Protein AF-A0A8J1IYR9-F1 (afdb_monomer)

Foldseek 3Di:
DDDDDDDFDAWDWDWDWPAADLFFTKIKIATHGPDPPPQKWKWKDKPNDIDRDRIDIDTLGLVQQAIKIKMWIDGPVDIHIDIDTSVNNQPPDPVSVCSSVVVVVVVVVVVVVVVVVVVVVVVVVVVVVVVVVVVVVVVVVVVVVVVVVVVVVVVVVD

Secondary structure (DSSP, 8-state):
---PPPPPPPPEEEEEEEEE-SSEEEEEEEEE-SS--TT-EEEEEETTEEE--SEEEEEEEGGGTT-EEEEEEEETTEEEEEEEEHHHHHTTSHHHHHHHHHHHHHHHHHHHHHHHHHHHHHHHHHHHHHHHHHHHHHHHHHHHHHHHHHHHHHHT--

pLDDT: mean 83.78, std 10.64, range [57.28, 95.88]

Structure (mmCIF, N/CA/C/O backbone):
data_AF-A0A8J1IYR9-F1
#
_entry.id   AF-A0A8J1IYR9-F1
#
loop_
_atom_site.group_PDB
_atom_site.id
_atom_site.type_symbol
_atom_site.label_atom_id
_atom_site.label_alt_id
_atom_site.label_comp_id
_atom_site.label_asym_id
_atom_site.label_entity_id
_atom_site.label_seq_id
_atom_site.pdbx_PDB_ins_code
_atom_site.Cartn_x
_atom_site.Cartn_y
_atom_site.Cartn_z
_atom_site.occupancy
_atom_site.B_iso_or_equiv
_atom_site.auth_seq_id
_atom_site.auth_comp_id
_atom_site.auth_asym_id
_atom_site.auth_atom_id
_atom_site.pdbx_PDB_model_num
ATOM 1 N N . MET A 1 1 ? -27.643 -9.940 37.785 1.00 60.50 1 MET A N 1
ATOM 2 C CA . MET A 1 1 ? -27.650 -8.750 36.907 1.00 60.50 1 MET A CA 1
ATOM 3 C C . MET A 1 1 ? -27.477 -9.222 35.474 1.00 60.50 1 MET A C 1
ATOM 5 O O . MET A 1 1 ? -26.594 -10.035 35.243 1.00 60.50 1 MET A O 1
ATOM 9 N N . LEU A 1 2 ? -28.328 -8.768 34.552 1.00 75.00 2 LEU A N 1
ATOM 10 C CA . LEU A 1 2 ? -28.208 -9.037 33.117 1.00 75.00 2 LEU A CA 1
ATOM 11 C C . LEU A 1 2 ? -27.536 -7.820 32.472 1.00 75.00 2 LEU A C 1
ATOM 13 O O . LEU A 1 2 ? -28.132 -6.746 32.438 1.00 75.00 2 LEU A O 1
ATOM 17 N N . THR A 1 3 ? -26.295 -7.966 32.011 1.00 73.50 3 THR A N 1
ATOM 18 C CA . THR A 1 3 ? -25.603 -6.904 31.269 1.00 73.50 3 THR A CA 1
ATOM 19 C C . THR A 1 3 ? -26.010 -7.013 29.807 1.00 73.50 3 THR A C 1
ATOM 21 O O . THR A 1 3 ? -25.672 -7.988 29.138 1.00 73.50 3 THR A O 1
ATOM 24 N N . VAL A 1 4 ? -26.774 -6.040 29.315 1.00 74.25 4 VAL A N 1
ATOM 25 C CA . VAL A 1 4 ? -27.171 -5.990 27.905 1.00 74.25 4 VAL A CA 1
ATOM 26 C C . VAL A 1 4 ? -26.004 -5.437 27.096 1.00 74.25 4 VAL A C 1
ATOM 28 O O . VAL A 1 4 ? -25.497 -4.353 27.382 1.00 74.25 4 VAL A O 1
ATOM 31 N N . HIS A 1 5 ? -25.565 -6.198 26.097 1.00 73.44 5 HIS A N 1
ATOM 32 C CA . HIS A 1 5 ? -24.549 -5.766 25.147 1.00 73.44 5 HIS A CA 1
ATOM 33 C C . HIS A 1 5 ? -25.224 -5.399 23.832 1.00 73.44 5 HIS A C 1
ATOM 35 O O . HIS A 1 5 ? -25.897 -6.227 23.222 1.00 73.44 5 HIS A O 1
ATOM 41 N N . GLU A 1 6 ? -25.032 -4.162 23.394 1.00 78.31 6 GLU A N 1
ATOM 42 C CA . GLU A 1 6 ? -25.501 -3.725 22.085 1.00 78.31 6 GLU A CA 1
ATOM 43 C C . GLU A 1 6 ? -24.556 -4.215 20.974 1.00 78.31 6 GLU A C 1
ATOM 45 O O . GLU A 1 6 ? -23.346 -4.366 21.208 1.00 78.31 6 GLU A O 1
ATOM 50 N N . PRO A 1 7 ? -25.079 -4.463 19.760 1.00 80.25 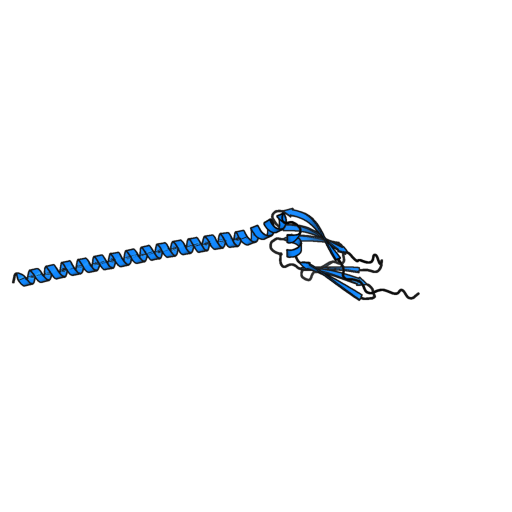7 PRO A N 1
ATOM 51 C CA . PRO A 1 7 ? -24.257 -4.736 18.590 1.00 80.25 7 PRO A CA 1
ATOM 52 C C . PRO A 1 7 ? -23.255 -3.609 18.338 1.00 80.25 7 PRO A C 1
ATOM 54 O O . PRO A 1 7 ? -23.575 -2.427 18.471 1.00 80.25 7 PRO A O 1
ATOM 57 N N . LEU A 1 8 ? -22.034 -3.971 17.946 1.00 83.81 8 LEU A N 1
ATOM 58 C CA . LEU A 1 8 ? -21.017 -2.975 17.631 1.00 83.81 8 LEU A CA 1
ATOM 59 C C . LEU A 1 8 ? -21.308 -2.314 16.271 1.00 83.81 8 LEU A C 1
ATOM 61 O O . LEU A 1 8 ? -21.615 -3.009 15.296 1.00 83.81 8 LEU A O 1
ATOM 65 N N . PRO A 1 9 ? -21.164 -0.985 16.156 1.00 86.25 9 PRO A N 1
ATOM 66 C CA . PRO A 1 9 ? -21.018 -0.343 14.856 1.00 86.25 9 PRO A CA 1
ATOM 67 C C . PRO A 1 9 ? -19.673 -0.731 14.209 1.00 86.25 9 PRO A C 1
ATOM 69 O O . PRO A 1 9 ? -18.767 -1.191 14.910 1.00 86.25 9 PRO A O 1
ATOM 72 N N . PRO A 1 10 ? -19.509 -0.553 12.887 1.00 87.00 10 PRO A N 1
ATOM 73 C CA . PRO A 1 10 ? -18.230 -0.785 12.221 1.00 87.00 10 PRO A CA 1
ATOM 74 C C . PRO A 1 10 ? -17.103 0.061 12.843 1.00 87.00 10 PRO A C 1
ATOM 76 O O . PRO A 1 10 ? -17.330 1.240 13.138 1.00 87.00 10 PRO A O 1
ATOM 79 N N . PRO A 1 11 ? -15.898 -0.503 13.055 1.00 90.81 11 PRO A N 1
ATOM 80 C CA . PRO A 1 11 ? -14.766 0.267 13.553 1.00 90.81 11 PRO A CA 1
ATOM 81 C C . PRO A 1 11 ? -14.275 1.273 12.509 1.00 90.81 11 PRO A C 1
ATOM 83 O O . PRO A 1 11 ? -14.378 1.050 11.303 1.00 90.81 11 PRO A O 1
ATOM 86 N N . THR A 1 12 ? -13.652 2.350 12.981 1.00 92.25 12 THR A N 1
ATOM 87 C CA . THR A 1 12 ? -12.990 3.332 12.115 1.00 92.25 12 THR A CA 1
ATOM 88 C C . THR A 1 12 ? -11.483 3.178 12.236 1.00 92.25 12 THR A C 1
ATOM 90 O O . THR A 1 12 ? -10.941 3.174 13.340 1.00 92.25 12 THR A O 1
ATOM 93 N N . ILE A 1 13 ? -10.779 3.092 11.108 1.00 93.31 13 ILE A N 1
ATOM 94 C CA . ILE A 1 13 ? -9.315 3.034 11.104 1.00 93.31 13 ILE A CA 1
ATOM 95 C C . ILE A 1 13 ? -8.754 4.449 10.989 1.00 93.31 13 ILE A C 1
ATOM 97 O O . ILE A 1 13 ? -8.881 5.099 9.951 1.00 93.31 13 ILE A O 1
ATOM 101 N N . ASN A 1 14 ? -8.089 4.904 12.047 1.00 92.69 14 ASN A N 1
ATOM 102 C CA . ASN A 1 14 ? -7.267 6.101 12.002 1.00 92.69 14 ASN A CA 1
ATOM 103 C C . ASN A 1 14 ? -5.840 5.744 11.570 1.00 92.69 14 ASN A C 1
ATOM 105 O O . ASN A 1 14 ? -5.281 4.730 11.991 1.00 92.69 14 ASN A O 1
ATOM 109 N N . LYS A 1 15 ? -5.250 6.586 10.723 1.00 90.50 15 LYS A N 1
ATOM 110 C CA . LYS A 1 15 ? -3.944 6.359 10.104 1.00 90.50 15 LYS A CA 1
ATOM 111 C C . LYS A 1 15 ? -3.076 7.598 10.250 1.00 90.50 15 LYS A C 1
ATOM 113 O O . LYS A 1 15 ? -3.394 8.657 9.715 1.00 90.50 15 LYS A O 1
ATOM 118 N N . THR A 1 16 ? -1.950 7.439 10.933 1.00 89.81 16 THR A N 1
ATOM 119 C CA . THR A 1 16 ? -1.023 8.537 11.216 1.00 89.81 16 THR A CA 1
ATOM 120 C C . THR A 1 16 ? 0.340 8.215 10.632 1.00 89.81 16 THR A C 1
ATOM 122 O O . THR A 1 16 ? 0.955 7.210 10.988 1.00 89.81 16 THR A O 1
ATOM 125 N N . LEU A 1 17 ? 0.833 9.074 9.744 1.00 86.81 17 LEU A N 1
ATOM 126 C CA . LEU A 1 17 ? 2.182 8.953 9.202 1.00 86.81 17 LEU A CA 1
ATOM 127 C C . LEU A 1 17 ? 3.215 9.347 10.265 1.00 86.81 17 LEU A C 1
ATOM 129 O O . LEU A 1 17 ? 3.158 10.450 10.804 1.00 86.81 17 LEU A O 1
ATOM 133 N N . ARG A 1 18 ? 4.192 8.474 10.517 1.00 87.50 18 ARG A N 1
ATOM 134 C CA . ARG A 1 18 ? 5.364 8.781 11.353 1.00 87.50 18 ARG A CA 1
ATOM 135 C C . ARG A 1 18 ? 6.494 9.401 10.536 1.00 87.50 18 ARG A C 1
ATOM 137 O O . ARG A 1 18 ? 7.137 10.339 10.989 1.00 87.50 18 ARG A O 1
ATOM 144 N N . GLY A 1 19 ? 6.739 8.871 9.341 1.00 83.00 19 GLY A N 1
ATOM 145 C CA . GLY A 1 19 ? 7.806 9.328 8.455 1.00 83.00 19 GLY A CA 1
ATOM 146 C C . GLY A 1 19 ? 8.053 8.357 7.307 1.00 83.00 19 GLY A C 1
ATOM 147 O O . GLY A 1 19 ? 7.570 7.226 7.330 1.00 83.00 19 GLY A O 1
ATOM 148 N N . CYS A 1 20 ? 8.812 8.802 6.310 1.00 81.25 20 CYS A N 1
ATOM 149 C CA . CYS A 1 20 ? 9.191 7.996 5.153 1.00 81.25 20 CYS A CA 1
ATOM 150 C C . CYS A 1 20 ? 10.697 8.059 4.929 1.00 81.25 20 CYS A C 1
ATOM 152 O O . CYS A 1 20 ? 11.333 9.083 5.180 1.00 81.25 20 CYS A O 1
ATOM 154 N N . ASN A 1 21 ? 11.251 6.966 4.428 1.00 76.31 21 ASN A N 1
ATOM 155 C CA . ASN A 1 21 ? 12.642 6.857 4.024 1.00 76.31 21 ASN A CA 1
ATOM 156 C C . ASN A 1 21 ? 12.728 6.217 2.627 1.00 76.31 21 ASN A C 1
ATOM 158 O O . ASN A 1 21 ? 11.728 6.060 1.925 1.00 76.31 21 ASN A O 1
ATOM 162 N N . ALA A 1 22 ? 13.940 5.849 2.216 1.00 72.69 22 ALA A N 1
ATOM 163 C CA . ALA A 1 22 ? 14.177 5.207 0.931 1.00 72.69 22 ALA A CA 1
ATOM 164 C C . ALA A 1 22 ? 13.621 3.778 0.827 1.00 72.69 22 ALA A C 1
ATOM 166 O O . ALA A 1 22 ? 13.681 3.218 -0.248 1.00 72.69 22 ALA A O 1
ATOM 167 N N . THR A 1 23 ? 13.120 3.140 1.883 1.00 74.06 23 THR A N 1
ATOM 168 C CA . THR A 1 23 ? 12.609 1.758 1.799 1.00 74.06 23 THR A CA 1
ATOM 169 C C . THR A 1 23 ? 11.101 1.670 2.000 1.00 74.06 23 THR A C 1
ATOM 171 O O . THR A 1 23 ? 10.474 0.708 1.552 1.00 74.06 23 THR A O 1
ATOM 174 N N . GLY A 1 24 ? 10.499 2.683 2.619 1.00 79.75 24 GLY A N 1
ATOM 175 C CA . GLY A 1 24 ? 9.068 2.726 2.849 1.00 79.75 24 GLY A CA 1
ATOM 176 C C . GLY A 1 24 ? 8.627 3.875 3.746 1.00 79.75 24 GLY A C 1
ATOM 177 O O . GLY A 1 24 ? 9.369 4.821 4.018 1.00 79.75 24 GLY A O 1
ATOM 178 N N . CYS A 1 25 ? 7.395 3.769 4.229 1.00 85.00 25 CYS A N 1
ATOM 179 C CA . CYS A 1 25 ? 6.790 4.723 5.149 1.00 85.00 25 CYS A CA 1
ATOM 180 C C . CYS A 1 25 ? 6.294 4.017 6.407 1.00 85.00 25 CYS A C 1
ATOM 182 O O . CYS A 1 25 ? 5.636 2.982 6.342 1.00 85.00 25 CYS A O 1
ATOM 184 N N . SER A 1 26 ? 6.600 4.590 7.565 1.00 89.12 26 SER A N 1
ATOM 185 C CA . SER A 1 26 ? 6.117 4.107 8.852 1.00 89.12 26 SER A CA 1
ATOM 186 C C . SER A 1 26 ? 4.776 4.762 9.178 1.00 89.12 26 SER A C 1
ATOM 188 O O . SER A 1 26 ? 4.647 5.991 9.153 1.00 89.12 26 SER A O 1
ATOM 190 N N . PHE A 1 27 ? 3.781 3.938 9.490 1.00 90.75 27 PHE A N 1
ATOM 191 C CA . PHE A 1 27 ? 2.446 4.360 9.888 1.00 90.75 27 PHE A CA 1
ATOM 192 C C . PHE A 1 27 ? 2.099 3.806 11.264 1.00 90.75 27 PHE A C 1
ATOM 194 O O . PHE A 1 27 ? 2.418 2.666 11.598 1.00 90.75 27 PHE A O 1
ATOM 201 N N . THR A 1 28 ? 1.377 4.607 12.036 1.00 93.31 28 THR A N 1
ATOM 202 C CA . THR A 1 28 ? 0.621 4.139 13.193 1.00 93.31 28 THR A CA 1
ATOM 203 C C . THR A 1 28 ? -0.824 3.954 12.746 1.00 93.31 28 THR A C 1
ATOM 205 O O . THR A 1 28 ? -1.452 4.919 12.303 1.00 93.31 28 THR A O 1
ATOM 208 N N . LEU A 1 29 ? -1.345 2.733 12.849 1.00 94.25 29 LEU A N 1
ATOM 209 C CA . LEU A 1 29 ? -2.752 2.432 12.592 1.00 94.25 29 LEU A CA 1
ATOM 210 C C . LEU A 1 29 ? -3.462 2.229 13.924 1.00 94.25 29 LEU A C 1
ATOM 212 O O . LEU A 1 29 ? -2.991 1.474 14.773 1.00 94.25 29 LEU A O 1
ATOM 216 N N . GLN A 1 30 ? -4.592 2.902 14.103 1.00 94.38 30 GLN A N 1
ATOM 217 C CA . GLN A 1 30 ? -5.430 2.763 15.286 1.00 94.38 30 GLN A CA 1
ATOM 218 C C . GLN A 1 30 ? -6.822 2.335 14.874 1.00 94.38 30 GLN A C 1
ATOM 220 O O . GLN A 1 30 ? -7.457 2.967 14.031 1.00 94.38 30 GLN A O 1
ATOM 225 N N . CYS A 1 31 ? -7.298 1.273 15.502 1.00 92.25 31 CYS A N 1
ATOM 226 C CA . CYS A 1 31 ? -8.661 0.824 15.358 1.00 92.25 31 CYS A CA 1
ATOM 227 C C . CYS A 1 31 ? -9.521 1.493 16.425 1.00 92.25 31 CYS A C 1
ATOM 229 O O . CYS A 1 31 ? -9.377 1.226 17.619 1.00 92.25 31 CYS A O 1
ATOM 231 N N . LEU A 1 32 ? -10.373 2.413 15.988 1.00 89.31 32 LEU A N 1
ATOM 232 C CA . LEU A 1 32 ? -11.241 3.188 16.856 1.00 89.31 32 LEU A CA 1
ATOM 233 C C . LEU A 1 32 ? -12.606 2.516 16.938 1.00 89.31 32 LEU A C 1
ATOM 235 O O . LEU A 1 32 ? -13.240 2.233 15.919 1.00 89.31 32 LEU A O 1
ATOM 239 N N . THR A 1 33 ? -13.063 2.300 18.169 1.00 81.94 33 THR A N 1
ATOM 240 C CA . THR A 1 33 ? -14.422 1.831 18.437 1.00 81.94 33 THR A CA 1
ATOM 241 C C . THR A 1 33 ? -15.303 3.045 18.733 1.00 81.94 33 THR A C 1
ATOM 243 O O . THR A 1 33 ? -14.931 3.841 19.595 1.00 81.94 33 THR A O 1
ATOM 246 N N . PRO A 1 34 ? -16.461 3.206 18.068 1.00 69.12 34 PRO A N 1
ATOM 247 C CA . PRO A 1 34 ? -17.349 4.349 18.302 1.00 69.12 34 PRO A CA 1
ATOM 248 C C . PRO A 1 34 ? -17.881 4.434 19.738 1.00 69.12 34 PRO A C 1
ATOM 250 O O . PRO A 1 34 ? -18.108 5.529 20.241 1.00 69.12 34 PRO A O 1
ATOM 253 N N . ASN A 1 35 ? -18.022 3.287 20.411 1.00 65.31 35 ASN A N 1
ATOM 254 C CA . ASN A 1 35 ? -18.450 3.204 21.804 1.00 65.31 35 ASN A CA 1
ATOM 255 C C . ASN A 1 35 ? -17.268 2.828 22.705 1.00 65.31 35 ASN A C 1
ATOM 257 O O . ASN A 1 35 ? -16.662 1.770 22.537 1.00 65.31 35 ASN A O 1
ATOM 261 N N . THR A 1 36 ? -16.996 3.650 23.719 1.00 58.94 36 THR A N 1
ATOM 262 C CA . THR A 1 36 ? -16.002 3.433 24.791 1.00 58.94 36 THR A CA 1
ATOM 263 C C . THR A 1 36 ? -16.444 2.374 25.813 1.00 58.94 36 THR A C 1
ATOM 265 O O . THR A 1 36 ? -16.142 2.463 27.002 1.00 58.94 36 THR A O 1
ATOM 268 N N . SER A 1 37 ? -17.186 1.359 25.366 1.00 62.66 37 SER A N 1
ATOM 269 C CA . SER A 1 37 ? -17.571 0.228 26.208 1.00 62.66 37 SER A CA 1
ATOM 270 C C . SER A 1 37 ? -16.314 -0.525 26.645 1.00 62.66 37 SER A C 1
ATOM 272 O O . SER A 1 37 ? -15.510 -0.944 25.814 1.00 62.66 37 SER A O 1
ATOM 274 N N . SER A 1 38 ? -16.157 -0.728 27.952 1.00 65.19 38 SER A N 1
ATOM 275 C CA . SER A 1 38 ? -15.002 -1.399 28.565 1.00 65.19 38 SER A CA 1
ATOM 276 C C . SER A 1 38 ? -14.844 -2.877 28.177 1.00 65.19 38 SER A C 1
ATOM 278 O O . SER A 1 38 ? -13.818 -3.472 28.485 1.00 65.19 38 SER A O 1
ATOM 280 N N . ASN A 1 39 ? -15.821 -3.466 27.475 1.00 76.50 39 ASN A N 1
ATOM 281 C CA . ASN A 1 39 ? -15.840 -4.880 27.080 1.00 76.50 39 ASN A CA 1
ATOM 282 C C . ASN A 1 39 ? -15.561 -5.110 25.583 1.00 76.50 39 ASN A C 1
ATOM 284 O O . ASN A 1 39 ? -16.004 -6.114 25.019 1.00 76.50 39 ASN A O 1
ATOM 288 N N . VAL A 1 40 ? -14.863 -4.184 24.922 1.00 84.62 40 VAL A N 1
ATOM 289 C CA . VAL A 1 40 ? -14.475 -4.333 23.513 1.00 84.62 40 VAL A CA 1
ATOM 290 C C . VAL A 1 40 ? -13.033 -4.813 23.413 1.00 84.62 40 VAL A C 1
ATOM 292 O O . VAL A 1 40 ? -12.117 -4.234 23.988 1.00 84.62 40 VAL A O 1
ATOM 295 N N . SER A 1 41 ? -12.841 -5.881 22.648 1.00 89.06 41 SER A N 1
ATOM 296 C CA . SER A 1 41 ? -11.531 -6.424 22.287 1.00 89.06 41 SER A CA 1
ATOM 297 C C . SER A 1 41 ? -11.199 -6.036 20.851 1.00 89.06 41 SER A C 1
ATOM 299 O O . SER A 1 41 ? -12.073 -6.101 19.988 1.00 89.06 41 SER A O 1
ATOM 301 N N . CYS A 1 42 ? -9.949 -5.646 20.594 1.00 91.06 42 CYS A N 1
ATOM 302 C CA . CYS A 1 42 ? -9.453 -5.379 19.244 1.00 91.06 42 CYS A CA 1
ATOM 303 C C . CYS A 1 42 ? -8.419 -6.420 18.829 1.00 91.06 42 CYS A C 1
ATOM 305 O O . CYS A 1 42 ? -7.636 -6.905 19.651 1.00 91.06 42 CYS A O 1
ATOM 307 N N . ARG A 1 43 ? -8.360 -6.691 17.529 1.00 93.69 43 ARG A N 1
ATOM 308 C CA . ARG A 1 43 ? -7.299 -7.475 16.908 1.00 93.69 43 ARG A CA 1
ATOM 309 C C . ARG A 1 43 ? -7.019 -6.960 15.505 1.00 93.69 43 ARG A C 1
ATOM 311 O O . ARG A 1 43 ? -7.951 -6.666 14.767 1.00 93.69 43 ARG A O 1
ATOM 318 N N . TRP A 1 44 ? -5.754 -6.936 15.118 1.00 95.62 44 TRP A N 1
ATOM 319 C CA . TRP A 1 44 ? -5.335 -6.755 13.733 1.00 95.62 44 TRP A CA 1
ATOM 320 C C . TRP A 1 44 ? -4.965 -8.078 13.086 1.00 95.62 44 TRP A C 1
ATOM 322 O O . TRP A 1 44 ? -4.411 -8.954 13.746 1.00 95.62 44 TRP A O 1
ATOM 332 N N . GLU A 1 45 ? -5.216 -8.184 11.789 1.00 94.56 45 GLU A N 1
ATOM 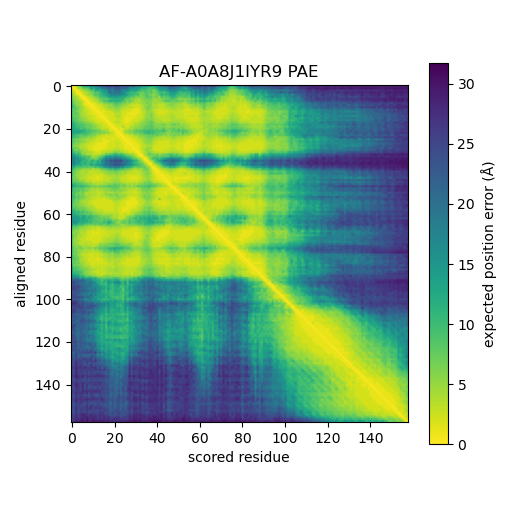333 C CA . GLU A 1 45 ? -4.759 -9.269 10.935 1.00 94.56 45 GLU A CA 1
ATOM 334 C C . GLU A 1 45 ? -4.027 -8.698 9.715 1.00 94.56 45 GLU A C 1
ATOM 336 O O . GLU A 1 45 ? -4.520 -7.787 9.044 1.00 94.56 45 GLU A O 1
ATOM 341 N N . ILE A 1 46 ? -2.813 -9.200 9.472 1.00 91.81 46 ILE A N 1
ATOM 342 C CA . ILE A 1 46 ? -1.914 -8.741 8.407 1.00 91.81 46 ILE A CA 1
ATOM 343 C C . ILE A 1 46 ? -1.210 -9.963 7.828 1.00 91.81 46 ILE A C 1
ATOM 345 O O . ILE A 1 46 ? -0.453 -10.613 8.544 1.00 91.81 46 ILE A O 1
ATOM 349 N N . LEU A 1 47 ? -1.419 -10.280 6.546 1.00 85.94 47 LEU A N 1
ATOM 350 C CA . LEU A 1 47 ? -0.747 -11.408 5.873 1.00 85.94 47 LEU A CA 1
ATOM 351 C C . LEU A 1 47 ? -0.740 -12.693 6.737 1.00 85.94 47 LEU A C 1
ATOM 353 O O . LEU A 1 47 ? 0.297 -13.340 6.881 1.00 85.94 47 LEU A O 1
ATOM 357 N N . HIS A 1 48 ? -1.890 -13.039 7.329 1.00 83.88 48 HIS A N 1
ATOM 358 C CA . HIS A 1 48 ? -2.104 -14.203 8.212 1.00 83.88 48 HIS A CA 1
ATOM 359 C C . HIS A 1 48 ? -1.471 -14.129 9.615 1.00 83.88 48 HIS A C 1
ATOM 361 O O . HIS A 1 48 ? -1.490 -15.114 10.350 1.00 83.88 48 HIS A O 1
ATOM 367 N N . HIS A 1 49 ? -0.931 -12.980 10.019 1.00 90.19 49 HIS A N 1
ATOM 368 C CA . HIS A 1 49 ? -0.449 -12.740 11.379 1.00 90.19 49 HIS A CA 1
ATOM 369 C C . HIS A 1 49 ? -1.463 -11.914 12.163 1.00 90.19 49 HIS A C 1
ATOM 371 O O . HIS A 1 49 ? -1.949 -10.896 11.669 1.00 90.19 49 HIS A O 1
ATOM 377 N N . SER A 1 50 ? -1.754 -12.334 13.395 1.00 92.50 50 SER A N 1
ATOM 378 C CA . SER A 1 50 ? -2.719 -11.666 14.268 1.00 92.50 50 SER A CA 1
ATOM 379 C C . SER A 1 50 ? -2.050 -10.928 15.427 1.00 92.50 50 SER A C 1
ATOM 381 O O . SER A 1 50 ? -1.244 -11.522 16.142 1.00 92.50 50 SER A O 1
ATOM 383 N N . PHE A 1 51 ? -2.465 -9.688 15.684 1.00 92.75 51 PHE A N 1
ATOM 384 C CA . PHE A 1 51 ? -1.979 -8.854 16.787 1.00 92.75 51 PHE A CA 1
ATOM 385 C C . PHE A 1 51 ? -3.153 -8.447 17.679 1.00 92.75 51 PHE A C 1
ATOM 387 O O . PHE A 1 51 ? -4.097 -7.826 17.201 1.00 92.75 51 PHE A O 1
ATOM 394 N N . ASN A 1 52 ? -3.122 -8.776 18.971 1.00 92.50 52 ASN A N 1
ATOM 395 C CA . ASN A 1 52 ? -4.217 -8.487 19.916 1.00 92.50 52 ASN A CA 1
ATOM 396 C C . ASN A 1 52 ? -4.129 -7.065 20.505 1.00 92.50 52 ASN A C 1
ATOM 398 O O . ASN A 1 52 ? -4.285 -6.869 21.708 1.00 92.50 52 ASN A O 1
ATOM 402 N N . GLU A 1 53 ? -3.834 -6.075 19.668 1.00 90.25 53 GLU A N 1
ATOM 403 C CA . GLU A 1 53 ? -3.679 -4.675 20.066 1.00 90.25 53 GLU A CA 1
ATOM 404 C C . GLU A 1 53 ? -4.655 -3.811 19.259 1.00 90.25 53 GLU A C 1
ATOM 406 O O . GLU A 1 53 ? -4.932 -4.106 18.102 1.00 90.25 53 GLU A O 1
ATOM 411 N N . CYS A 1 54 ? -5.195 -2.729 19.831 1.00 90.69 54 CYS A N 1
ATOM 412 C CA . CYS A 1 54 ? -6.026 -1.792 19.055 1.00 90.69 54 CYS A CA 1
ATOM 413 C C . CYS A 1 54 ? -5.170 -0.844 18.196 1.00 90.69 54 CYS A C 1
ATOM 415 O O . CYS A 1 54 ? -5.650 -0.294 17.206 1.00 90.69 54 CYS A O 1
ATOM 417 N N . THR A 1 55 ? -3.903 -0.644 18.565 1.00 94.19 55 THR A N 1
ATOM 418 C CA . THR A 1 55 ? -2.952 0.224 17.861 1.00 94.19 55 THR A CA 1
ATOM 419 C C . THR A 1 55 ? -1.752 -0.599 17.429 1.00 94.19 55 THR A C 1
ATOM 421 O O . THR A 1 55 ? -1.158 -1.259 18.267 1.00 94.19 55 THR A O 1
ATOM 424 N N . ILE A 1 56 ? -1.372 -0.513 16.158 1.00 94.62 56 ILE A N 1
ATOM 425 C CA . ILE A 1 56 ? -0.172 -1.164 15.621 1.00 94.62 56 ILE A CA 1
ATOM 426 C C . ILE A 1 56 ? 0.705 -0.146 14.900 1.00 94.62 56 ILE A C 1
ATOM 428 O O . ILE A 1 56 ? 0.228 0.865 14.376 1.00 94.62 56 ILE A O 1
ATOM 432 N N . GLN A 1 57 ? 2.004 -0.424 14.857 1.00 93.19 57 GLN A N 1
ATOM 433 C CA . GLN A 1 57 ? 2.949 0.311 14.023 1.00 93.19 57 GLN A CA 1
ATOM 434 C C . GLN A 1 57 ? 3.394 -0.583 12.879 1.00 93.19 57 GLN A C 1
ATOM 436 O O . GLN A 1 57 ? 3.824 -1.713 13.096 1.00 93.19 57 GLN A O 1
ATOM 441 N N . VAL A 1 58 ? 3.286 -0.074 11.658 1.00 90.38 58 VAL A N 1
ATOM 442 C CA . VAL A 1 58 ? 3.601 -0.830 10.449 1.00 90.38 58 VAL A CA 1
ATOM 443 C C . VAL A 1 58 ? 4.582 -0.049 9.594 1.00 90.38 58 VAL A C 1
ATOM 445 O O . VAL A 1 58 ? 4.459 1.164 9.421 1.00 90.38 58 VAL A O 1
ATOM 448 N N . LEU A 1 59 ? 5.575 -0.753 9.058 1.00 88.50 59 LEU A N 1
ATOM 449 C CA . LEU A 1 59 ? 6.431 -0.232 8.005 1.00 88.50 59 LEU A CA 1
ATOM 450 C C . LEU A 1 59 ? 5.859 -0.696 6.671 1.00 88.50 59 LEU A C 1
ATOM 452 O O . LEU A 1 59 ? 5.934 -1.874 6.326 1.00 88.50 59 LEU A O 1
ATOM 456 N N . LEU A 1 60 ? 5.277 0.236 5.927 1.00 86.06 60 LEU A N 1
ATOM 457 C CA . LEU A 1 60 ? 4.821 -0.022 4.577 1.00 86.06 60 LEU A CA 1
ATOM 458 C C . LEU A 1 60 ? 6.009 0.074 3.620 1.00 86.06 60 LEU A C 1
ATOM 460 O O . LEU A 1 60 ? 6.437 1.176 3.272 1.00 86.06 60 LEU A O 1
ATOM 464 N N . ALA A 1 61 ? 6.536 -1.073 3.200 1.00 80.25 61 ALA A N 1
ATOM 465 C CA . ALA A 1 61 ? 7.533 -1.129 2.141 1.00 80.25 61 ALA A CA 1
ATOM 466 C C . ALA A 1 61 ? 6.884 -0.804 0.787 1.00 80.25 61 ALA A C 1
ATOM 468 O O . ALA A 1 61 ? 5.772 -1.246 0.495 1.00 80.25 61 ALA A O 1
ATOM 469 N N . PHE A 1 62 ? 7.592 -0.081 -0.083 1.00 69.12 62 PHE A N 1
ATOM 470 C CA . PHE A 1 62 ? 7.080 0.216 -1.431 1.00 69.12 62 PHE A CA 1
ATOM 471 C C . PHE A 1 62 ? 6.868 -1.049 -2.282 1.00 69.12 62 PHE A C 1
ATOM 473 O O . PHE A 1 62 ? 6.083 -1.039 -3.224 1.00 69.12 62 PHE A O 1
ATOM 480 N N . SER A 1 63 ? 7.525 -2.157 -1.928 1.00 64.94 63 SER A N 1
ATOM 481 C CA . SER A 1 63 ? 7.346 -3.470 -2.555 1.00 64.94 63 SER A CA 1
ATOM 482 C C . SER A 1 63 ? 6.089 -4.220 -2.095 1.00 64.94 63 SER A C 1
ATOM 484 O O . SER A 1 63 ? 5.707 -5.190 -2.744 1.00 64.94 63 SER A O 1
ATOM 486 N N . SER A 1 64 ? 5.425 -3.796 -1.012 1.00 73.44 64 SER A N 1
ATOM 487 C CA . SER A 1 64 ? 4.291 -4.507 -0.402 1.00 73.44 64 SER A CA 1
ATOM 488 C C . SER A 1 64 ? 2.961 -3.742 -0.496 1.00 73.44 64 SER A C 1
ATOM 490 O O . SER A 1 64 ? 2.078 -3.898 0.350 1.00 73.44 64 SER A O 1
ATOM 492 N N . LEU A 1 65 ? 2.774 -2.959 -1.567 1.00 73.06 65 LEU A N 1
ATOM 493 C CA . LEU A 1 65 ? 1.579 -2.132 -1.828 1.00 73.06 65 LEU A CA 1
ATOM 494 C C . LEU A 1 65 ? 0.250 -2.906 -1.932 1.00 73.06 65 LEU A C 1
ATOM 496 O O . LEU A 1 65 ? -0.812 -2.294 -1.836 1.00 73.06 65 LEU A O 1
ATOM 500 N N . GLY A 1 66 ? 0.299 -4.228 -2.109 1.00 77.38 66 GLY A N 1
ATOM 501 C CA . GLY A 1 66 ? -0.875 -5.108 -2.098 1.00 77.38 66 GLY A CA 1
ATOM 502 C C . GLY A 1 66 ? -1.296 -5.596 -0.708 1.00 77.38 66 GLY A C 1
ATOM 503 O O . GLY A 1 66 ? -2.240 -6.370 -0.607 1.00 77.38 66 GLY A O 1
ATOM 504 N N . THR A 1 67 ? -0.600 -5.190 0.358 1.00 87.94 67 THR A N 1
ATOM 505 C CA . THR A 1 67 ? -0.916 -5.638 1.723 1.00 87.94 67 THR A CA 1
ATOM 506 C C . THR A 1 67 ? -2.236 -5.036 2.199 1.00 87.94 67 THR A C 1
ATOM 508 O O . THR A 1 67 ? -2.439 -3.823 2.107 1.00 87.94 67 THR A O 1
ATOM 511 N N . GLU A 1 68 ? -3.111 -5.873 2.749 1.00 92.88 68 GLU A N 1
ATOM 512 C CA . GLU A 1 68 ? -4.324 -5.449 3.444 1.00 92.88 68 GLU A CA 1
ATOM 513 C C . GLU A 1 68 ? -4.124 -5.548 4.961 1.00 92.88 68 GLU A C 1
ATOM 515 O O . GLU A 1 68 ? -3.570 -6.526 5.469 1.00 92.88 68 GLU A O 1
ATOM 520 N N . TYR A 1 69 ? -4.559 -4.510 5.674 1.00 93.00 69 TYR A N 1
ATOM 521 C CA . TYR A 1 69 ? -4.566 -4.444 7.129 1.00 93.00 69 TYR A CA 1
ATOM 522 C C . TYR A 1 69 ? -6.017 -4.486 7.590 1.00 93.00 69 TYR A C 1
ATOM 524 O O . TYR A 1 69 ? -6.786 -3.568 7.293 1.00 93.00 69 TYR A O 1
ATOM 532 N N . VAL A 1 70 ? -6.390 -5.533 8.319 1.00 95.25 70 VAL A N 1
ATOM 533 C CA . VAL A 1 70 ? -7.770 -5.747 8.765 1.00 95.25 70 VAL A CA 1
ATOM 534 C C . VAL A 1 70 ? -7.838 -5.590 10.276 1.00 95.25 70 VAL A C 1
ATOM 536 O O . VAL A 1 70 ? -7.111 -6.269 10.996 1.00 95.25 70 VAL A O 1
ATOM 539 N N . CYS A 1 71 ? -8.696 -4.701 10.76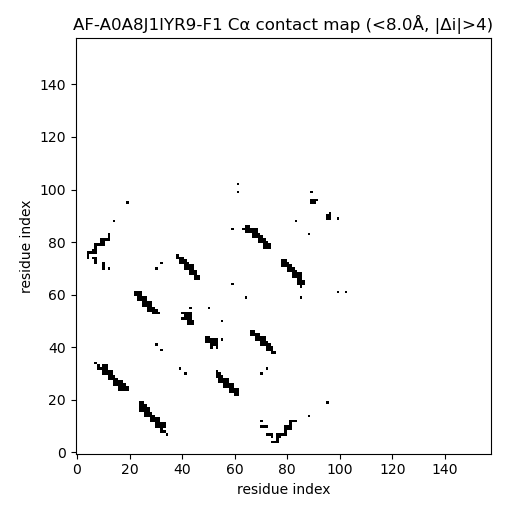9 1.00 94.94 71 CYS A N 1
ATOM 540 C CA . CYS A 1 71 ? -9.031 -4.629 12.184 1.00 94.94 71 CYS A CA 1
ATOM 541 C C . CYS A 1 71 ? -10.353 -5.341 12.452 1.00 94.94 71 CYS A C 1
ATOM 543 O O . CYS A 1 71 ? -11.354 -5.079 11.787 1.00 94.94 71 CYS A O 1
ATOM 545 N N . PHE A 1 72 ? -10.365 -6.145 13.507 1.00 93.12 72 PHE A N 1
ATOM 546 C CA . PHE A 1 72 ? -11.542 -6.734 14.112 1.00 93.12 72 PHE A CA 1
ATOM 547 C C . PHE A 1 72 ? -11.785 -6.115 15.483 1.00 93.12 72 PHE A C 1
ATOM 549 O O . PHE A 1 72 ? -10.873 -6.041 16.309 1.00 93.12 72 PHE A O 1
ATOM 556 N N . ILE A 1 73 ? -13.032 -5.737 15.743 1.00 91.88 73 ILE A N 1
ATOM 557 C CA . ILE A 1 73 ? -13.520 -5.418 17.083 1.00 91.88 73 ILE A CA 1
ATOM 558 C C . ILE A 1 73 ? -14.576 -6.439 17.491 1.00 91.88 73 ILE A C 1
ATOM 560 O O . ILE A 1 73 ? -15.398 -6.862 16.675 1.00 91.88 73 ILE A O 1
ATOM 564 N N . SER A 1 74 ? -14.559 -6.853 18.752 1.00 90.19 74 SER A N 1
ATOM 565 C CA . SER A 1 74 ? -15.514 -7.830 19.269 1.00 90.19 74 SER A CA 1
ATOM 566 C C . SER A 1 74 ? -15.981 -7.521 20.681 1.00 90.19 74 SER A C 1
ATOM 568 O O . SER A 1 74 ? -15.188 -7.144 21.543 1.00 90.19 74 SER A O 1
ATOM 570 N N . ASN A 1 75 ? -17.274 -7.733 20.914 1.00 87.81 75 ASN A N 1
ATOM 571 C CA . ASN A 1 75 ? -17.909 -7.770 22.227 1.00 87.81 75 ASN A CA 1
ATOM 572 C C . ASN A 1 75 ? -18.764 -9.057 22.341 1.00 87.81 75 ASN A C 1
ATOM 574 O O . ASN A 1 75 ? -18.882 -9.801 21.365 1.00 87.81 75 ASN A O 1
ATOM 578 N N . PRO A 1 76 ? -19.385 -9.345 23.499 1.00 86.81 76 PRO A N 1
ATOM 579 C CA . PRO A 1 76 ? -20.233 -10.531 23.650 1.00 86.81 76 PRO A CA 1
ATOM 580 C C . PRO A 1 76 ? -21.454 -10.583 22.715 1.00 86.81 76 PRO A C 1
ATOM 582 O O . PRO A 1 76 ? -21.992 -11.663 22.496 1.00 86.81 76 PRO A O 1
ATOM 585 N N . ALA A 1 77 ? -21.893 -9.447 22.162 1.00 83.81 77 ALA A N 1
ATOM 586 C CA . ALA A 1 77 ? -23.028 -9.376 21.242 1.00 83.81 77 ALA A CA 1
ATOM 587 C C . ALA A 1 77 ? -22.645 -9.600 19.770 1.00 83.81 77 ALA A C 1
ATOM 589 O O . ALA A 1 77 ? -23.515 -9.915 18.962 1.00 83.81 77 ALA A O 1
ATOM 590 N N . GLY A 1 78 ? -21.371 -9.448 19.392 1.00 83.81 78 GLY A N 1
ATOM 591 C CA . GLY A 1 78 ? -20.949 -9.637 18.009 1.00 83.81 78 GLY A CA 1
ATOM 592 C C . GLY A 1 78 ? -19.531 -9.170 17.687 1.00 83.81 78 GLY A C 1
ATOM 593 O O . GLY A 1 78 ? -18.781 -8.684 18.537 1.00 83.81 78 GLY A O 1
ATOM 594 N N . LYS A 1 79 ? -19.166 -9.332 16.411 1.00 88.94 79 LYS A N 1
ATOM 595 C CA . LYS A 1 79 ? -17.873 -8.930 15.845 1.00 88.94 79 LYS A CA 1
ATOM 596 C C . LYS A 1 79 ? -18.091 -8.032 14.639 1.00 88.94 79 LYS A C 1
ATOM 598 O O . LYS A 1 79 ? -19.002 -8.286 13.861 1.00 88.94 79 LYS A O 1
ATOM 603 N N . GLN A 1 80 ? -17.230 -7.038 14.473 1.00 91.56 80 GLN A N 1
ATOM 604 C CA . GLN A 1 80 ? -17.216 -6.142 13.322 1.00 91.56 80 GLN A CA 1
ATOM 605 C C . GLN A 1 80 ? -15.793 -5.948 12.819 1.00 91.56 80 GLN A C 1
ATOM 607 O O . GLN A 1 80 ? -14.827 -6.171 13.549 1.00 91.56 80 GLN A O 1
ATOM 612 N N . VAL A 1 81 ? -15.676 -5.527 11.564 1.00 93.31 81 VAL A N 1
ATOM 613 C CA . VAL A 1 81 ? -14.404 -5.442 10.851 1.00 93.31 81 VAL A CA 1
ATOM 614 C C . VAL A 1 81 ? -14.329 -4.162 10.028 1.00 93.31 81 VAL A C 1
ATOM 616 O O . VAL A 1 81 ? -15.331 -3.697 9.490 1.00 93.31 81 VAL A O 1
ATOM 619 N N . ALA A 1 82 ? -13.124 -3.614 9.924 1.00 93.62 82 ALA A N 1
ATOM 620 C CA . ALA A 1 82 ? -12.756 -2.635 8.912 1.00 93.62 82 ALA A CA 1
ATOM 621 C C . ALA A 1 82 ? -11.407 -3.020 8.311 1.00 93.62 82 ALA A C 1
ATOM 623 O O . ALA A 1 82 ? -10.562 -3.591 9.001 1.00 93.62 82 ALA A O 1
ATOM 624 N N . SER A 1 83 ? -11.181 -2.675 7.047 1.00 93.94 83 SER A N 1
ATOM 625 C CA . SER A 1 83 ? -9.891 -2.883 6.400 1.00 93.94 83 SER A CA 1
ATOM 626 C C . SER A 1 83 ? -9.357 -1.611 5.758 1.00 93.94 83 SER A C 1
ATOM 628 O O . SER A 1 83 ? -10.092 -0.676 5.430 1.00 93.94 83 SER A O 1
ATOM 630 N N . VAL A 1 84 ? -8.035 -1.558 5.631 1.00 91.88 84 VAL A N 1
ATOM 631 C CA . VAL A 1 84 ? -7.326 -0.525 4.886 1.00 91.88 84 VAL A CA 1
ATOM 632 C C . VAL A 1 84 ? -6.215 -1.176 4.080 1.00 91.88 84 VAL A C 1
ATOM 634 O O . VAL A 1 84 ? -5.464 -2.013 4.576 1.00 91.88 84 VAL A O 1
ATOM 637 N N . THR A 1 85 ? -6.096 -0.783 2.820 1.00 89.50 85 THR A N 1
ATOM 638 C CA . THR A 1 85 ? -5.031 -1.274 1.945 1.00 89.50 85 THR A CA 1
ATOM 639 C C . THR A 1 85 ? -3.789 -0.403 2.058 1.00 89.50 85 THR A C 1
ATOM 641 O O . THR A 1 85 ? -3.863 0.811 2.264 1.00 89.50 85 THR A O 1
ATOM 644 N N . ALA A 1 86 ? -2.626 -1.009 1.848 1.00 84.25 86 ALA A N 1
ATOM 645 C CA . ALA A 1 86 ? -1.352 -0.317 1.722 1.00 84.25 86 ALA A CA 1
ATOM 646 C C . ALA A 1 86 ? -1.399 0.836 0.699 1.00 84.25 86 ALA A C 1
ATOM 648 O O . ALA A 1 86 ? -0.867 1.917 0.951 1.00 84.25 86 ALA A O 1
ATOM 649 N N . TRP A 1 87 ? -2.114 0.658 -0.414 1.00 78.19 87 TRP A N 1
ATOM 650 C CA . TRP A 1 87 ? -2.359 1.726 -1.383 1.00 78.19 87 TRP A CA 1
ATOM 651 C C . TRP A 1 87 ? -3.059 2.951 -0.771 1.00 78.19 87 TRP A C 1
ATOM 653 O O . TRP A 1 87 ? -2.601 4.084 -0.934 1.00 78.19 87 TRP A O 1
ATOM 663 N N . GLN A 1 88 ? -4.128 2.727 -0.001 1.00 82.00 88 GLN A N 1
ATOM 664 C CA . GLN A 1 88 ? -4.858 3.787 0.706 1.00 82.00 88 GLN A CA 1
ATOM 665 C C . GLN A 1 88 ? -4.040 4.442 1.832 1.00 82.00 88 GLN A C 1
ATOM 667 O O . GLN A 1 88 ? -4.420 5.515 2.316 1.00 82.00 88 GLN A O 1
ATOM 672 N N . LEU A 1 89 ? -2.952 3.807 2.283 1.00 81.94 89 LEU A N 1
ATOM 673 C CA . LEU A 1 89 ? -1.965 4.411 3.181 1.00 81.94 89 LEU A CA 1
ATOM 674 C C . LEU A 1 89 ? -0.960 5.278 2.399 1.00 81.94 89 LEU A C 1
ATOM 676 O O . LEU A 1 89 ? -0.702 6.407 2.813 1.00 81.94 89 LEU A O 1
ATOM 680 N N . CYS A 1 90 ? -0.466 4.831 1.232 1.00 76.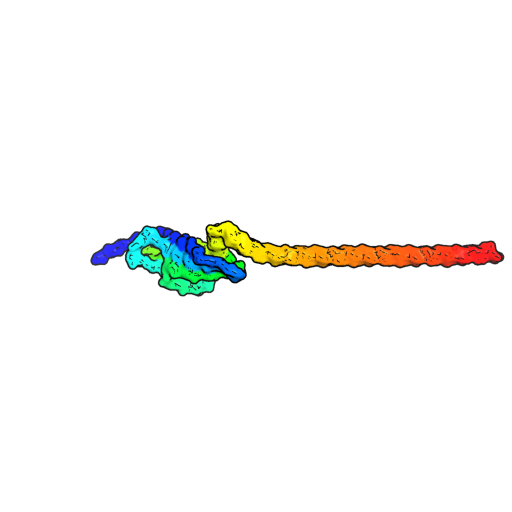19 90 CYS A N 1
ATOM 681 C CA . CYS A 1 90 ? 0.377 5.665 0.348 1.00 76.19 90 CYS A CA 1
ATOM 682 C C . CYS A 1 90 ? -0.349 6.950 -0.095 1.00 76.19 90 CYS A C 1
ATOM 684 O O . CYS A 1 90 ? 0.277 8.002 -0.218 1.00 76.19 90 CYS A O 1
ATOM 686 N N . SER A 1 91 ? -1.669 6.902 -0.308 1.00 70.75 91 SER A N 1
ATOM 687 C CA . SER A 1 91 ? -2.449 8.052 -0.787 1.00 70.75 91 SER A CA 1
ATOM 688 C C . SER A 1 91 ? -2.714 9.134 0.272 1.00 70.75 91 SER A C 1
ATOM 690 O O . SER A 1 91 ? -3.327 10.151 -0.042 1.00 70.75 91 SER A O 1
ATOM 692 N N . VAL A 1 92 ? -2.279 8.943 1.526 1.00 66.44 92 VAL A N 1
ATOM 693 C CA . VAL A 1 92 ? -2.524 9.884 2.641 1.00 66.44 92 VAL A CA 1
ATOM 694 C C . VAL A 1 92 ? -1.766 11.206 2.470 1.00 66.44 92 VAL A C 1
ATOM 696 O O . VAL A 1 92 ? -2.162 12.223 3.032 1.00 66.44 92 VAL A O 1
ATOM 699 N N . SER A 1 93 ? -0.703 11.236 1.661 1.00 59.06 93 SER A N 1
ATOM 700 C CA . SER A 1 93 ? -0.004 12.474 1.313 1.00 59.06 93 SER A CA 1
ATOM 701 C C . SER A 1 93 ? 0.455 12.439 -0.140 1.00 59.06 93 SER A C 1
ATOM 703 O O . SER A 1 93 ? 1.122 11.494 -0.557 1.00 59.06 93 SER A O 1
ATOM 705 N N . GLY A 1 94 ? 0.167 13.493 -0.912 1.00 59.19 94 GLY A N 1
ATOM 706 C CA . GLY A 1 94 ? 0.563 13.582 -2.325 1.00 59.19 94 GLY A CA 1
ATOM 707 C C . GLY A 1 94 ? 2.073 13.411 -2.560 1.00 59.19 94 GLY A C 1
ATOM 708 O O . GLY A 1 94 ? 2.479 12.892 -3.596 1.00 59.19 94 GLY A O 1
ATOM 709 N N . LYS A 1 95 ? 2.912 13.753 -1.568 1.00 60.06 95 LYS A N 1
ATOM 710 C CA . LYS A 1 95 ? 4.369 13.520 -1.608 1.00 60.06 95 LYS A CA 1
ATOM 711 C C . LYS A 1 95 ? 4.732 12.030 -1.537 1.00 60.06 95 LYS A C 1
ATOM 713 O O . LYS A 1 95 ? 5.643 11.589 -2.227 1.00 60.06 95 LYS A O 1
ATOM 718 N N . ILE A 1 96 ? 3.998 11.254 -0.740 1.00 63.97 96 ILE A N 1
ATOM 719 C CA . ILE A 1 96 ? 4.192 9.803 -0.579 1.00 63.97 96 ILE A CA 1
ATOM 720 C C . ILE A 1 96 ? 3.684 9.071 -1.808 1.00 63.97 96 ILE A C 1
ATOM 722 O O . ILE A 1 96 ? 4.353 8.170 -2.299 1.00 63.97 96 ILE A O 1
ATOM 726 N N . MET A 1 97 ? 2.550 9.518 -2.352 1.00 60.38 97 MET A N 1
ATOM 727 C CA . MET A 1 97 ? 2.027 9.013 -3.612 1.00 60.38 97 MET A CA 1
ATOM 728 C C . MET A 1 97 ? 3.081 9.152 -4.716 1.00 60.38 97 MET A C 1
ATOM 730 O O . MET A 1 97 ? 3.421 8.156 -5.342 1.00 60.38 97 MET A O 1
ATOM 734 N N . MET A 1 98 ? 3.692 10.333 -4.874 1.00 61.06 98 MET A N 1
ATOM 735 C CA . MET A 1 98 ? 4.794 10.518 -5.824 1.00 61.06 98 MET A CA 1
ATOM 736 C C . MET A 1 98 ? 5.953 9.553 -5.559 1.00 61.06 98 MET A C 1
ATOM 738 O O . MET A 1 98 ? 6.411 8.918 -6.495 1.00 61.06 98 MET A O 1
ATOM 742 N N . GLN A 1 99 ? 6.386 9.349 -4.313 1.00 62.66 99 GLN A N 1
ATOM 743 C CA . GLN A 1 99 ? 7.459 8.395 -4.001 1.00 62.66 99 GLN A CA 1
ATOM 744 C C . GLN A 1 99 ? 7.091 6.931 -4.346 1.00 62.66 99 GLN A C 1
ATOM 746 O O . GLN A 1 99 ? 7.911 6.228 -4.939 1.00 62.66 99 GLN A O 1
ATOM 751 N N . CYS A 1 100 ? 5.856 6.491 -4.048 1.00 64.19 100 CYS A N 1
ATOM 752 C CA . CYS A 1 100 ? 5.343 5.153 -4.390 1.00 64.19 100 CYS A CA 1
ATOM 753 C C . CYS A 1 100 ? 5.223 4.985 -5.929 1.00 64.19 100 CYS A C 1
ATOM 755 O O . CYS A 1 100 ? 5.590 3.944 -6.472 1.00 64.19 100 CYS A O 1
ATOM 757 N N . PHE A 1 101 ? 4.774 6.023 -6.650 1.00 64.62 101 PHE A N 1
ATOM 758 C CA . PHE A 1 101 ? 4.650 6.030 -8.116 1.00 64.62 101 PHE A CA 1
ATOM 759 C C . PHE A 1 101 ? 6.007 6.069 -8.827 1.00 64.62 101 PHE A C 1
ATOM 761 O O . PHE A 1 101 ? 6.230 5.326 -9.781 1.00 64.62 101 PHE A O 1
ATOM 768 N N . ILE A 1 102 ? 6.919 6.927 -8.368 1.00 66.19 102 ILE A N 1
ATOM 769 C CA . ILE A 1 102 ? 8.236 7.149 -8.965 1.00 66.19 102 ILE A CA 1
ATOM 770 C C . ILE A 1 102 ? 9.011 5.826 -9.009 1.00 66.19 102 ILE A C 1
ATOM 772 O O . ILE A 1 102 ? 9.510 5.463 -10.069 1.00 66.19 102 ILE A O 1
ATOM 776 N N . TRP A 1 103 ? 9.033 5.042 -7.926 1.00 63.09 103 TRP A N 1
ATOM 777 C CA . TRP A 1 103 ? 9.749 3.758 -7.895 1.00 63.09 103 TRP A CA 1
ATOM 778 C C . TRP A 1 103 ? 9.219 2.738 -8.910 1.00 63.09 103 TRP A C 1
ATOM 780 O O . TRP A 1 103 ? 10.000 2.124 -9.639 1.00 63.09 103 TRP A O 1
ATOM 790 N N . GLY A 1 104 ? 7.895 2.573 -8.990 1.00 62.84 104 GLY A N 1
ATOM 791 C CA . GLY A 1 104 ? 7.271 1.662 -9.954 1.00 62.84 104 GLY A CA 1
ATOM 792 C C . GLY A 1 104 ? 7.490 2.110 -11.402 1.00 62.84 104 GLY A C 1
ATOM 793 O O . GLY A 1 104 ? 7.786 1.294 -12.275 1.00 62.84 104 GLY A O 1
ATOM 794 N N . HIS A 1 105 ? 7.419 3.419 -11.658 1.00 69.50 105 HIS A N 1
ATOM 795 C CA . HIS A 1 105 ? 7.602 3.972 -12.996 1.00 69.50 105 HIS A CA 1
ATOM 796 C C . HIS A 1 105 ? 9.058 4.017 -13.456 1.00 69.50 105 HIS A C 1
ATOM 798 O O . HIS A 1 105 ? 9.288 3.817 -14.645 1.00 69.50 105 HIS A O 1
ATOM 804 N N . TRP A 1 106 ? 10.048 4.202 -12.575 1.00 72.62 10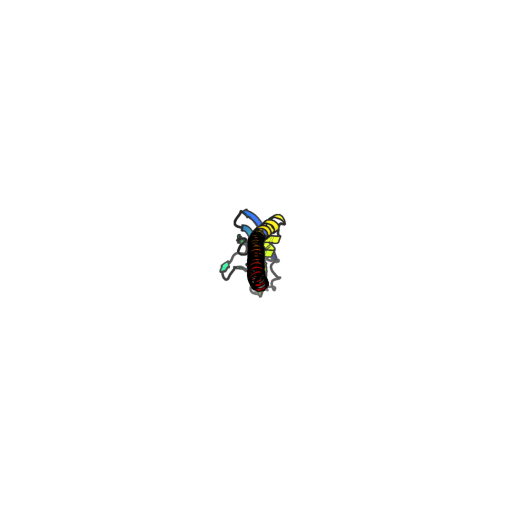6 TRP A N 1
ATOM 805 C CA . TRP A 1 106 ? 11.463 4.131 -12.969 1.00 72.62 106 TRP A CA 1
ATOM 806 C C . TRP A 1 106 ? 11.807 2.782 -13.595 1.00 72.62 106 TRP A C 1
ATOM 808 O O . TRP A 1 106 ? 12.501 2.747 -14.608 1.00 72.62 106 TRP A O 1
ATOM 818 N N . LEU A 1 107 ? 11.274 1.681 -13.055 1.00 71.50 107 LEU A N 1
ATOM 819 C CA . LEU A 1 107 ? 11.473 0.351 -13.631 1.00 71.50 107 LEU A CA 1
ATOM 820 C C . LEU A 1 107 ? 10.897 0.267 -15.054 1.00 71.50 107 LEU A C 1
ATOM 822 O O . LEU A 1 107 ? 11.566 -0.223 -15.962 1.00 71.50 107 LEU A O 1
ATOM 826 N N . LEU A 1 108 ? 9.685 0.789 -15.264 1.00 78.31 108 LEU A N 1
ATOM 827 C CA . LEU A 1 108 ? 9.026 0.811 -16.574 1.00 78.31 108 LEU A CA 1
ATOM 828 C C . LEU A 1 108 ? 9.734 1.732 -17.573 1.00 78.31 108 LEU A C 1
ATOM 830 O O . LEU A 1 108 ? 9.843 1.384 -18.745 1.00 78.31 108 LEU A O 1
ATOM 834 N N . ILE A 1 109 ? 10.248 2.877 -17.120 1.00 83.81 109 ILE A N 1
ATOM 835 C CA . ILE A 1 109 ? 11.031 3.802 -17.946 1.00 83.81 109 ILE A CA 1
ATOM 836 C C . ILE A 1 109 ? 12.336 3.130 -18.373 1.00 83.81 109 ILE A C 1
ATOM 838 O O . ILE A 1 109 ? 12.668 3.147 -19.554 1.00 83.81 109 ILE A O 1
ATOM 842 N N . VAL A 1 110 ? 13.052 2.487 -17.446 1.00 86.56 110 VAL A N 1
ATOM 843 C CA . VAL A 1 110 ? 14.294 1.763 -17.754 1.00 86.56 110 VAL A CA 1
ATOM 844 C C . VAL A 1 110 ? 14.024 0.601 -18.713 1.00 86.56 110 VAL A C 1
ATOM 846 O O . VAL A 1 110 ? 14.728 0.466 -19.713 1.00 86.56 110 VAL A O 1
ATOM 849 N N . LEU A 1 111 ? 12.969 -0.187 -18.483 1.00 88.12 111 LEU A N 1
ATOM 850 C CA . LEU A 1 111 ? 12.535 -1.241 -19.407 1.00 88.12 111 LEU A CA 1
ATOM 851 C C . LEU A 1 111 ? 12.189 -0.679 -20.795 1.00 88.12 111 LEU A C 1
ATOM 853 O O . LEU A 1 111 ? 12.631 -1.223 -21.806 1.00 88.12 111 LEU A O 1
ATOM 857 N N . GLY A 1 112 ? 11.459 0.437 -20.855 1.00 91.44 112 GLY A N 1
ATOM 858 C CA . GLY A 1 112 ? 11.119 1.121 -22.102 1.00 91.44 112 GLY A CA 1
ATOM 859 C C . GLY A 1 112 ? 12.352 1.620 -22.861 1.00 91.44 112 GLY A C 1
ATOM 860 O O . GLY A 1 112 ? 12.458 1.431 -24.075 1.00 91.44 112 GLY A O 1
ATOM 861 N N . LEU A 1 113 ? 13.332 2.191 -22.158 1.00 92.88 113 LEU A N 1
ATOM 862 C CA . LEU A 1 113 ? 14.604 2.616 -22.749 1.00 92.88 113 LEU A CA 1
ATOM 863 C C . LEU A 1 113 ? 15.396 1.425 -23.305 1.00 92.88 113 LEU A C 1
ATOM 865 O O . LEU A 1 113 ? 15.916 1.496 -24.415 1.00 92.88 113 LEU A O 1
ATOM 869 N N . ILE A 1 114 ? 15.434 0.297 -22.593 1.00 94.12 114 ILE A N 1
ATOM 870 C CA . ILE A 1 114 ? 16.107 -0.916 -23.078 1.00 94.12 114 ILE A CA 1
ATOM 871 C C . ILE A 1 114 ? 15.440 -1.423 -24.364 1.00 94.12 114 ILE A C 1
ATOM 873 O O . ILE A 1 114 ? 16.125 -1.691 -25.353 1.00 94.12 114 ILE A O 1
ATOM 877 N N . VAL A 1 115 ? 14.107 -1.510 -24.392 1.00 95.19 115 VAL A N 1
ATOM 878 C CA . VAL A 1 115 ? 13.360 -1.980 -25.571 1.00 95.19 115 VAL A CA 1
ATOM 879 C C . VAL A 1 115 ? 13.563 -1.054 -26.773 1.00 95.19 115 VAL A C 1
ATOM 881 O O . VAL A 1 115 ? 13.793 -1.533 -27.885 1.00 95.19 115 VAL A O 1
ATOM 884 N N . THR A 1 116 ? 13.533 0.265 -26.569 1.00 94.06 116 THR A N 1
ATOM 885 C CA . THR A 1 116 ? 13.749 1.233 -27.659 1.00 94.06 116 THR A CA 1
ATOM 886 C C . THR A 1 116 ? 15.167 1.153 -28.227 1.00 94.06 116 THR A C 1
ATOM 888 O O . THR A 1 116 ? 15.331 1.158 -29.448 1.00 94.06 116 THR A O 1
ATOM 891 N N . VAL A 1 117 ? 16.186 0.981 -27.378 1.00 95.88 117 VAL A N 1
ATOM 892 C CA . VAL A 1 117 ? 17.576 0.773 -27.815 1.00 95.88 117 VAL A CA 1
ATOM 893 C C . VAL A 1 117 ? 17.719 -0.525 -28.616 1.00 95.88 117 VAL A C 1
ATOM 895 O O . VAL A 1 117 ? 18.333 -0.520 -29.685 1.00 95.88 117 VAL A O 1
ATOM 898 N N . LEU A 1 118 ? 17.117 -1.629 -28.164 1.00 95.50 118 LEU A N 1
ATOM 899 C CA . LEU A 1 118 ? 17.151 -2.905 -28.887 1.00 95.50 118 LEU A CA 1
ATOM 900 C C . LEU A 1 118 ? 16.480 -2.810 -30.265 1.00 95.50 118 LEU A C 1
ATOM 902 O O . LEU A 1 118 ? 17.030 -3.309 -31.251 1.00 95.50 118 LEU A O 1
ATOM 906 N N . LEU A 1 119 ? 15.336 -2.125 -30.357 1.00 95.19 119 LEU A N 1
ATOM 907 C CA . LEU A 1 119 ? 14.651 -1.867 -31.626 1.00 95.19 119 LEU A CA 1
ATOM 908 C C . LEU A 1 119 ? 15.505 -1.015 -32.569 1.00 95.19 119 LEU A C 1
ATOM 910 O O . LEU A 1 119 ? 15.644 -1.362 -33.741 1.00 95.19 119 LEU A O 1
ATOM 914 N N . ALA A 1 120 ? 16.136 0.050 -32.069 1.00 94.81 120 ALA A N 1
ATOM 915 C CA . ALA A 1 120 ? 17.032 0.882 -32.870 1.00 94.81 120 ALA A CA 1
ATOM 916 C C . ALA A 1 120 ? 18.213 0.068 -33.429 1.00 94.81 120 ALA A C 1
ATOM 918 O O . ALA A 1 120 ? 18.509 0.143 -34.623 1.00 94.81 120 ALA A O 1
ATOM 919 N N . ILE A 1 121 ? 18.839 -0.779 -32.604 1.00 95.44 121 ILE A N 1
ATOM 920 C CA . ILE A 1 121 ? 19.921 -1.677 -33.038 1.00 95.44 121 ILE A CA 1
ATOM 921 C C . ILE A 1 121 ? 19.424 -2.652 -34.113 1.00 95.44 121 ILE A C 1
ATOM 923 O O . ILE A 1 121 ? 20.114 -2.866 -35.113 1.00 95.44 121 ILE A O 1
ATOM 927 N N . ALA A 1 122 ? 18.238 -3.241 -33.938 1.00 94.50 122 ALA A N 1
ATOM 928 C CA . ALA A 1 122 ? 17.650 -4.155 -34.914 1.00 94.50 122 ALA A CA 1
ATOM 929 C C . ALA A 1 122 ? 17.371 -3.458 -36.256 1.00 94.50 122 ALA A C 1
ATOM 931 O O . ALA A 1 122 ? 17.710 -4.001 -37.309 1.00 94.50 122 ALA A O 1
ATOM 932 N N . LEU A 1 123 ? 16.835 -2.234 -36.229 1.00 94.12 123 LEU A N 1
ATOM 933 C CA . LEU A 1 123 ? 16.579 -1.431 -37.425 1.00 94.12 123 LEU A CA 1
ATOM 934 C C . LEU A 1 123 ? 17.875 -1.064 -38.151 1.00 94.12 123 LEU A C 1
ATOM 936 O O . LEU A 1 123 ? 17.955 -1.240 -39.366 1.00 94.12 123 LEU A O 1
ATOM 940 N N . VAL A 1 124 ? 18.910 -0.626 -37.427 1.00 95.12 124 VAL A N 1
ATOM 941 C CA . VAL A 1 124 ? 20.232 -0.332 -38.008 1.00 95.12 124 VAL A CA 1
ATOM 942 C C . VAL A 1 124 ? 20.854 -1.592 -38.610 1.00 95.12 124 VAL A C 1
ATOM 944 O O . VAL A 1 124 ? 21.358 -1.568 -39.732 1.00 95.12 124 VAL A O 1
ATOM 947 N N . LYS A 1 125 ? 20.786 -2.733 -37.916 1.00 94.81 125 LYS A N 1
ATOM 948 C CA . LYS A 1 125 ? 21.258 -4.009 -38.472 1.00 94.81 125 LYS A CA 1
ATOM 949 C C . LYS A 1 125 ? 20.496 -4.384 -39.740 1.00 94.81 125 LYS A C 1
ATOM 951 O O . LYS A 1 125 ? 21.123 -4.789 -40.717 1.00 94.81 125 LYS A O 1
ATOM 956 N N . HIS A 1 126 ? 19.176 -4.222 -39.745 1.00 92.12 126 HIS A N 1
ATOM 957 C CA . HIS A 1 126 ? 18.335 -4.524 -40.897 1.00 92.12 126 HIS A CA 1
ATOM 958 C C . HIS A 1 126 ? 18.637 -3.606 -42.090 1.00 92.12 126 HIS A C 1
ATOM 960 O O . HIS A 1 126 ? 18.773 -4.0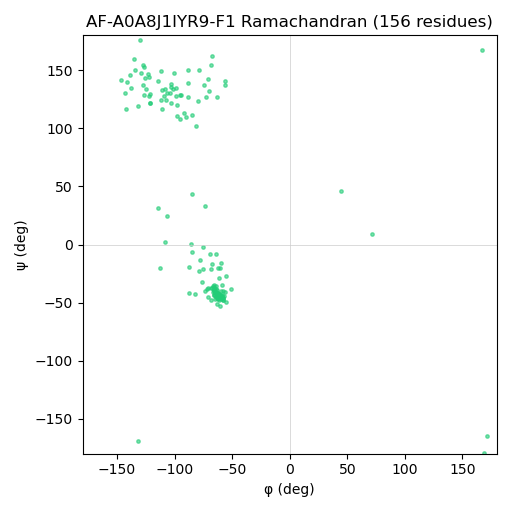95 -43.213 1.00 92.12 126 HIS A O 1
ATOM 966 N N . THR A 1 127 ? 18.818 -2.297 -41.878 1.00 91.62 127 THR A N 1
ATOM 967 C CA . THR A 1 127 ? 19.199 -1.373 -42.958 1.00 91.62 127 THR A CA 1
ATOM 968 C C . THR A 1 127 ? 20.595 -1.676 -43.492 1.00 91.62 127 THR A C 1
ATOM 970 O O . THR A 1 127 ? 20.764 -1.762 -44.706 1.00 91.62 127 THR A O 1
ATOM 973 N N . LEU A 1 128 ? 21.581 -1.940 -42.629 1.00 91.12 128 LEU A N 1
ATOM 974 C CA . LEU A 1 128 ? 22.929 -2.337 -43.052 1.00 91.12 128 LEU A CA 1
ATOM 975 C C . LEU A 1 128 ? 22.937 -3.672 -43.806 1.00 91.12 128 LEU A C 1
ATOM 977 O O . LEU A 1 128 ? 23.677 -3.823 -44.781 1.00 91.12 128 LEU A O 1
ATOM 981 N N . TYR A 1 129 ? 22.130 -4.642 -43.371 1.00 91.56 129 TYR A N 1
ATOM 982 C CA . TYR A 1 129 ? 21.953 -5.914 -44.069 1.00 91.56 129 TYR A CA 1
ATOM 983 C C . TYR A 1 129 ? 21.347 -5.693 -45.457 1.00 91.56 129 TYR A C 1
ATOM 985 O O . TYR A 1 129 ? 21.923 -6.123 -46.457 1.00 91.56 129 TYR A O 1
ATOM 993 N N . LYS A 1 130 ? 20.242 -4.941 -45.536 1.00 90.88 130 LYS A N 1
ATOM 994 C CA . LYS A 1 130 ? 19.562 -4.623 -46.794 1.00 90.88 130 LYS A CA 1
ATOM 995 C C . LYS A 1 130 ? 20.499 -3.914 -47.771 1.00 90.88 130 LYS A C 1
ATOM 997 O O . LYS A 1 130 ? 20.600 -4.342 -48.917 1.00 90.88 130 LYS A O 1
ATOM 1002 N N . THR A 1 131 ? 21.231 -2.897 -47.317 1.00 88.06 131 THR A N 1
ATOM 1003 C CA . THR A 1 131 ? 22.191 -2.148 -48.144 1.00 88.06 131 THR A CA 1
ATOM 1004 C C . THR A 1 131 ? 23.348 -3.027 -48.623 1.00 88.06 131 THR A C 1
ATOM 1006 O O . THR A 1 131 ? 23.778 -2.917 -49.770 1.00 88.06 131 THR A O 1
ATOM 1009 N N . ARG A 1 132 ? 23.844 -3.953 -47.789 1.00 87.44 132 ARG A N 1
ATOM 1010 C CA . ARG A 1 132 ? 24.875 -4.914 -48.216 1.00 87.44 132 ARG A CA 1
ATOM 1011 C C . ARG A 1 132 ? 24.357 -5.903 -49.261 1.00 87.44 132 ARG A C 1
ATOM 1013 O O . ARG A 1 132 ? 25.068 -6.181 -50.226 1.00 87.44 132 ARG A O 1
ATOM 1020 N N . CYS A 1 133 ? 23.133 -6.406 -49.111 1.00 81.88 133 CYS A N 1
ATOM 1021 C CA . CYS A 1 133 ? 22.511 -7.300 -50.091 1.00 81.88 133 CYS A CA 1
ATOM 1022 C C . CYS A 1 133 ? 22.246 -6.601 -51.430 1.00 81.88 133 CYS A C 1
ATOM 1024 O O . CYS A 1 133 ? 22.530 -7.174 -52.484 1.00 81.88 133 CYS A O 1
ATOM 1026 N N . THR A 1 134 ? 21.738 -5.364 -51.412 1.00 84.62 134 THR A N 1
ATOM 1027 C CA . THR A 1 134 ? 21.507 -4.597 -52.645 1.00 84.62 134 THR A CA 1
ATOM 1028 C C . THR A 1 134 ? 22.815 -4.259 -53.349 1.00 84.62 134 THR A C 1
ATOM 1030 O O . THR A 1 134 ? 22.877 -4.389 -54.572 1.00 84.62 134 THR A O 1
ATOM 1033 N N . LYS A 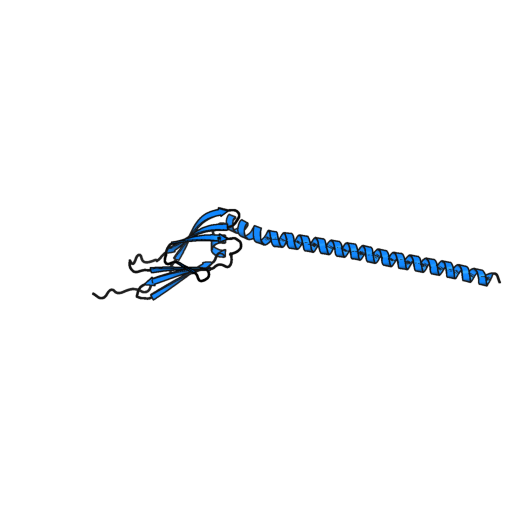1 135 ? 23.871 -3.915 -52.595 1.00 86.94 135 LYS A N 1
ATOM 1034 C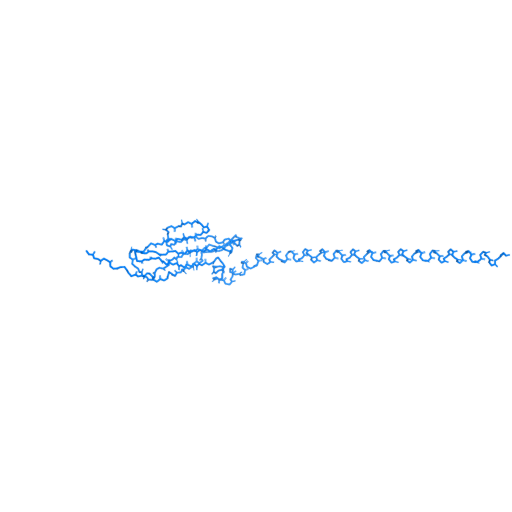 CA . LYS A 1 135 ? 25.217 -3.697 -53.141 1.00 86.94 135 LYS A CA 1
ATOM 1035 C C . LYS A 1 135 ? 25.764 -4.959 -53.818 1.00 86.94 135 LYS A C 1
ATOM 1037 O O . LYS A 1 135 ? 26.041 -4.911 -55.010 1.00 86.94 135 LYS A O 1
ATOM 1042 N N . LYS A 1 136 ? 25.777 -6.111 -53.128 1.00 85.31 136 LYS A N 1
ATOM 1043 C CA . LYS A 1 136 ? 26.229 -7.393 -53.716 1.00 85.31 136 LYS A CA 1
ATOM 1044 C C . LYS A 1 136 ? 25.469 -7.775 -54.991 1.00 85.31 136 LYS A C 1
ATOM 1046 O O . LYS A 1 136 ? 26.070 -8.256 -55.946 1.00 85.31 136 LYS A O 1
ATOM 1051 N N . ARG A 1 137 ? 24.145 -7.570 -55.022 1.00 83.50 137 ARG A N 1
ATOM 1052 C CA . ARG A 1 137 ? 23.328 -7.860 -56.214 1.00 83.50 137 ARG A CA 1
ATOM 1053 C C . ARG A 1 137 ? 23.682 -6.940 -57.387 1.00 83.50 137 ARG A C 1
ATOM 1055 O O . ARG A 1 137 ? 23.633 -7.388 -58.530 1.00 83.50 137 ARG A O 1
ATOM 1062 N N . LYS A 1 138 ? 24.004 -5.671 -57.120 1.00 86.44 138 LYS A N 1
ATOM 1063 C CA . LYS A 1 138 ? 24.414 -4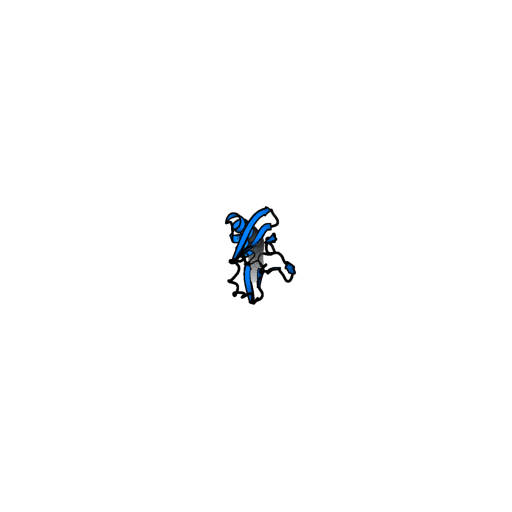.714 -58.153 1.00 86.44 138 LYS A CA 1
ATOM 1064 C C . LYS A 1 138 ? 25.778 -5.090 -58.736 1.00 86.44 138 LYS A C 1
ATOM 1066 O O . LYS A 1 138 ? 25.868 -5.231 -59.950 1.00 86.44 138 LYS A O 1
ATOM 1071 N N . ASP A 1 139 ? 26.754 -5.382 -57.876 1.00 88.19 139 ASP A N 1
ATOM 1072 C CA . ASP A 1 139 ? 28.110 -5.780 -58.280 1.00 88.19 139 ASP A CA 1
ATOM 1073 C C . ASP A 1 139 ? 28.082 -7.038 -59.176 1.00 88.19 139 ASP A C 1
ATOM 1075 O O . ASP A 1 139 ? 28.639 -7.040 -60.271 1.00 88.19 139 ASP A O 1
ATOM 1079 N N . SER A 1 140 ? 27.316 -8.069 -58.790 1.00 87.69 140 SER A N 1
ATOM 1080 C CA . SER A 1 140 ? 27.149 -9.295 -59.594 1.00 87.69 140 SER A CA 1
ATOM 1081 C C . SER A 1 140 ? 26.466 -9.052 -60.953 1.00 87.69 140 SER A C 1
ATOM 1083 O O . SER A 1 140 ? 26.813 -9.685 -61.953 1.00 87.69 140 SER A O 1
ATOM 1085 N N . LYS A 1 141 ? 25.503 -8.119 -61.026 1.00 88.56 141 LYS A N 1
ATOM 1086 C CA . LYS A 1 141 ? 24.814 -7.780 -62.282 1.00 88.56 141 LYS A CA 1
ATOM 1087 C C . LYS A 1 141 ? 25.727 -7.022 -63.247 1.00 88.56 141 LYS A C 1
ATOM 1089 O O . LYS A 1 141 ? 25.626 -7.230 -64.456 1.00 88.56 141 LYS A O 1
ATOM 1094 N N . ASP A 1 142 ? 26.582 -6.147 -62.730 1.00 90.75 142 ASP A N 1
ATOM 1095 C CA . ASP A 1 142 ? 27.523 -5.383 -63.546 1.00 90.75 142 ASP A CA 1
ATOM 1096 C C . ASP A 1 142 ? 28.656 -6.283 -64.072 1.00 90.75 142 ASP A C 1
ATOM 1098 O O . ASP A 1 142 ? 28.978 -6.213 -65.259 1.00 90.75 142 ASP A O 1
ATOM 1102 N N . GLU A 1 143 ? 29.149 -7.230 -63.266 1.00 90.44 143 GLU A N 1
ATOM 1103 C CA . GLU A 1 143 ? 30.120 -8.247 -63.701 1.00 90.44 143 GLU A CA 1
ATOM 1104 C C . GLU A 1 143 ? 29.574 -9.125 -64.845 1.00 90.44 143 GLU A C 1
ATOM 1106 O O . GLU A 1 143 ? 30.217 -9.280 -65.886 1.00 90.44 143 GLU A O 1
ATOM 1111 N N . SER A 1 144 ? 28.338 -9.624 -64.716 1.00 89.81 144 SER A N 1
ATOM 1112 C CA . SER A 1 144 ? 27.687 -10.429 -65.761 1.00 89.81 144 SER A CA 1
ATOM 1113 C C . SER A 1 144 ? 27.542 -9.674 -67.092 1.00 89.81 144 SER A C 1
ATOM 1115 O O . SER A 1 144 ? 27.780 -10.243 -68.160 1.00 89.81 144 SER A O 1
ATOM 1117 N N . LYS A 1 145 ? 27.209 -8.375 -67.056 1.00 90.94 145 LYS A N 1
ATOM 1118 C CA . LYS A 1 145 ? 27.112 -7.539 -68.266 1.00 90.94 145 LYS A CA 1
ATOM 1119 C C . LYS A 1 145 ? 28.459 -7.356 -68.961 1.00 90.94 145 LYS A C 1
ATOM 1121 O O . LYS A 1 145 ? 28.510 -7.390 -70.190 1.00 90.94 145 LYS A O 1
ATOM 1126 N N . ILE A 1 146 ? 29.530 -7.154 -68.193 1.00 92.31 146 ILE A N 1
ATOM 1127 C CA . ILE A 1 146 ? 30.888 -7.007 -68.733 1.00 92.31 146 ILE A CA 1
ATOM 1128 C C . ILE A 1 146 ? 31.302 -8.294 -69.455 1.00 92.31 146 ILE A C 1
ATOM 1130 O O . ILE A 1 146 ? 31.769 -8.233 -70.593 1.00 92.31 146 ILE A O 1
ATOM 1134 N N . LEU A 1 147 ? 31.060 -9.457 -68.839 1.00 90.38 147 LEU A N 1
ATOM 1135 C CA . LEU A 1 147 ? 31.348 -10.757 -69.450 1.00 90.38 147 LEU A CA 1
ATOM 1136 C C . LEU A 1 147 ? 30.541 -10.980 -70.737 1.00 90.38 147 LEU A C 1
ATOM 1138 O O . LEU A 1 147 ? 31.114 -11.358 -71.758 1.00 90.38 147 LEU A O 1
ATOM 1142 N N . LEU A 1 148 ? 29.239 -10.676 -70.729 1.00 89.19 148 LEU A N 1
ATOM 1143 C CA . LEU A 1 148 ? 28.380 -10.810 -71.912 1.00 89.19 148 LEU A CA 1
ATOM 1144 C C . LEU A 1 148 ? 28.841 -9.931 -73.080 1.00 89.19 148 LEU A C 1
ATOM 1146 O O . LEU A 1 148 ? 28.878 -10.395 -74.219 1.00 89.19 148 LEU A O 1
ATOM 1150 N N . ASN A 1 149 ? 29.213 -8.677 -72.814 1.00 90.06 149 ASN A N 1
ATOM 1151 C CA . ASN A 1 149 ? 29.713 -7.772 -73.850 1.00 90.06 149 ASN A CA 1
ATOM 1152 C C . ASN A 1 149 ? 31.054 -8.250 -74.423 1.00 90.06 149 ASN A C 1
ATOM 1154 O O . ASN A 1 149 ? 31.262 -8.176 -75.631 1.00 90.06 149 ASN A O 1
ATOM 1158 N N . LYS A 1 150 ? 31.942 -8.792 -73.579 1.00 90.19 150 LYS A N 1
ATOM 1159 C CA . LYS A 1 150 ? 33.228 -9.349 -74.018 1.00 90.19 150 LYS A CA 1
ATOM 1160 C C . LYS A 1 150 ? 33.040 -10.551 -74.946 1.00 90.19 150 LYS A C 1
ATOM 1162 O O . LYS A 1 150 ? 33.660 -10.599 -76.004 1.00 90.19 150 LYS A O 1
ATOM 1167 N N . VAL A 1 151 ? 32.155 -11.480 -74.579 1.00 90.56 151 VAL A N 1
ATOM 1168 C CA . VAL A 1 151 ? 31.811 -12.644 -75.412 1.00 90.56 151 VAL A CA 1
ATOM 1169 C C . VAL A 1 151 ? 31.203 -12.191 -76.739 1.00 90.56 151 VAL A C 1
ATOM 1171 O O . VAL A 1 151 ? 31.645 -12.625 -77.797 1.00 90.56 151 VAL A O 1
ATOM 1174 N N . ARG A 1 152 ? 30.238 -11.265 -76.701 1.00 88.81 152 ARG A N 1
ATOM 1175 C CA . ARG A 1 152 ? 29.576 -10.744 -77.904 1.00 88.81 152 ARG A CA 1
ATOM 1176 C C . ARG A 1 152 ? 30.558 -10.106 -78.891 1.00 88.81 152 ARG A C 1
ATOM 1178 O O . ARG A 1 152 ? 30.452 -10.357 -80.086 1.00 88.81 152 ARG A O 1
ATOM 1185 N N . ASN A 1 153 ? 31.507 -9.311 -78.403 1.00 85.19 153 ASN A N 1
ATOM 1186 C CA . ASN A 1 153 ? 32.500 -8.658 -79.257 1.00 85.19 153 ASN A CA 1
ATOM 1187 C C . ASN A 1 153 ? 33.454 -9.666 -79.912 1.00 85.19 153 ASN A C 1
ATOM 1189 O O . ASN A 1 153 ? 33.819 -9.482 -81.067 1.00 85.19 153 ASN A O 1
ATOM 1193 N N . HIS A 1 154 ? 33.806 -10.746 -79.209 1.00 83.06 154 HIS A N 1
ATOM 1194 C CA . HIS A 1 154 ? 34.652 -11.806 -79.758 1.00 83.06 154 HIS A CA 1
ATOM 1195 C C . HIS A 1 154 ? 33.970 -12.567 -80.908 1.00 83.06 154 HIS A C 1
ATOM 1197 O O . HIS A 1 154 ? 34.634 -12.950 -81.863 1.00 83.06 154 HIS A O 1
ATOM 1203 N N . TYR A 1 155 ? 32.649 -12.768 -80.852 1.00 74.50 155 TYR A N 1
ATOM 1204 C CA . TYR A 1 155 ? 31.900 -13.417 -81.938 1.00 74.50 155 TYR A CA 1
ATOM 1205 C C . TYR A 1 155 ? 31.669 -12.524 -83.164 1.00 74.50 155 TYR A C 1
ATOM 1207 O O . TYR A 1 155 ? 31.407 -13.048 -84.234 1.00 74.50 155 TYR A O 1
ATOM 1215 N N . MET A 1 156 ? 31.745 -11.196 -83.032 1.00 70.69 156 MET A N 1
ATOM 1216 C CA . MET A 1 156 ? 31.596 -10.276 -84.172 1.00 70.69 156 MET A CA 1
ATOM 1217 C C . MET A 1 156 ? 32.902 -10.037 -84.948 1.00 70.69 156 MET A C 1
ATOM 1219 O O . MET A 1 156 ? 32.884 -9.349 -85.964 1.00 70.69 156 MET A O 1
ATOM 1223 N N . GLN A 1 157 ? 34.032 -10.553 -84.456 1.00 66.88 157 GLN A N 1
ATOM 1224 C CA . GLN A 1 157 ? 35.360 -10.396 -85.063 1.00 66.88 157 GLN A CA 1
ATOM 1225 C C . GLN A 1 157 ? 35.891 -11.687 -85.715 1.00 66.88 157 GLN A C 1
ATOM 1227 O O . GLN A 1 157 ? 37.016 -11.681 -86.213 1.00 66.88 157 GLN A O 1
ATOM 1232 N N . ALA A 1 158 ? 35.105 -12.768 -85.701 1.00 57.28 158 ALA A N 1
ATOM 1233 C CA . ALA A 1 158 ? 35.382 -14.048 -86.355 1.00 57.28 158 ALA A CA 1
ATOM 1234 C C . ALA A 1 158 ? 34.405 -14.255 -87.517 1.00 57.28 158 ALA A C 1
ATOM 1236 O O . ALA A 1 158 ? 34.834 -14.839 -88.534 1.00 57.28 158 ALA A O 1
#

InterPro domains:
  IPR013783 Immunoglobulin-like fold [G3DSA:2.60.40.10] (8-91)
  IPR015631 CD2/SLAM family receptor [PTHR12080] (2-136)

Nearest PDB structures (foldseek):
  2if7-assembly1_B  TM=8.102E-01  e=4.437E-05  Homo sapiens
  2gi7-assembly1_B  TM=6.803E-01  e=1.577E-02  Homo sapiens
  7r58-assembly1_A  TM=7.069E-01  e=3.067E-02  Homo sapiens
  7nmu-assembly1_AAA  TM=6.968E-01  e=1.709E-01  Homo sapiens
  6tda-assembly1_R  TM=6.563E-01  e=1.957E+00  Saccharomyces cerevisiae S288C

Organism: Xenopus tropicalis (NCBI:txid8364)

Radius of gyration: 36.32 Å; Cα contacts (8 Å, |Δi|>4): 199; chains: 1; bounding box: 64×28×123 Å

Mean predicted aligned error: 13.27 Å

Sequence (158 aa):
MLTVHEPLPPPTINKTLRGCNATGCSFTLQCLTPNTSSNVSCRWEILHHSFNECTIQVLLAFSSLGTEYVCFISNPAGKQVASVTAWQLCSVSGKIMMQCFIWGHWLLIVLGLIVTVLLAIALVKHTLYKTRCTKKRKDSKDESKILLNKVRNHYMQA

Solvent-accessible surface area (backbone atoms only — not comparable to full-atom values): 8966 Å² total; per-residue (Å²): 137,87,84,85,64,72,72,71,70,67,44,46,79,47,78,44,81,75,50,71,62,99,66,30,36,35,33,41,41,33,58,41,63,93,64,90,58,91,69,63,46,39,30,33,39,42,93,91,43,78,42,83,41,47,60,50,79,46,76,46,39,69,90,49,49,84,42,54,42,35,38,38,42,36,41,99,57,43,74,35,60,37,73,49,43,38,52,68,57,40,62,74,39,74,71,47,34,47,55,56,48,49,61,60,46,51,54,53,51,52,52,49,52,52,52,52,52,53,49,52,52,49,51,52,51,50,51,54,47,51,54,50,52,53,47,54,54,49,55,54,52,53,53,52,50,53,52,52,52,53,55,54,55,58,65,76,75,111